Protein AF-A0A9E3EPJ9-F1 (afdb_monomer)

Nearest PDB structures (foldseek):
  2o0t-assembly2_D  TM=9.975E-01  e=9.658E-04  Mycobacterium tuberculosis H37Rv
  1tuf-assembly1_A  TM=9.303E-01  e=5.246E-03  Methanocaldococcus jannaschii
  5x7m-assembly1_A  TM=9.954E-01  e=1.265E-02  Corynebacterium glutamicum ATCC 13032
  1knw-assembly1_A  TM=9.090E-01  e=1.549E-02  Escherichia coli
  7ru7-assembly1_A-2  TM=8.122E-01  e=4.272E-01  Niallia circulans

Secondary structure (DSSP, 8-state):
-TT--S-SS----TT--TT-----TTTTTTHHHH---GGGPPPPPEEEEETTEEEEEEPPP-HHHHTTT---

Sequence (72 aa):
EAGDEIARDVELPVDLHPGDLLAVACTGAYHHSMASNYNMIGRPPLVAVKDGRARELVRRETTADLLARDLG

Mean predicted aligned error: 3.23 Å

Structure (mmCIF, N/CA/C/O backbone):
data_AF-A0A9E3EPJ9-F1
#
_entry.id   AF-A0A9E3EPJ9-F1
#
loop_
_atom_site.group_PDB
_atom_site.id
_atom_site.type_symbol
_atom_site.label_atom_id
_atom_site.label_alt_id
_atom_site.label_comp_id
_atom_site.label_asym_id
_atom_site.label_entity_id
_atom_site.label_seq_id
_atom_site.pdbx_PDB_ins_code
_atom_site.Cartn_x
_atom_site.Cartn_y
_atom_site.Cartn_z
_atom_site.occupancy
_atom_site.B_iso_or_equiv
_atom_site.auth_seq_id
_atom_site.auth_comp_id
_atom_site.auth_asym_id
_atom_site.auth_atom_id
_atom_site.pdbx_PDB_model_num
ATOM 1 N N . GLU A 1 1 ? 10.345 13.435 -3.587 1.00 72.06 1 GLU A N 1
ATOM 2 C CA . GLU A 1 1 ? 11.700 13.231 -3.029 1.00 72.06 1 GLU A CA 1
ATOM 3 C C . GLU A 1 1 ? 12.440 12.272 -3.954 1.00 72.06 1 GLU A C 1
ATOM 5 O O . GLU A 1 1 ? 11.786 11.403 -4.509 1.00 72.06 1 GLU A O 1
ATOM 10 N N . ALA A 1 2 ? 13.746 12.430 -4.187 1.00 74.56 2 ALA A N 1
ATOM 11 C CA . ALA A 1 2 ? 14.467 11.614 -5.180 1.00 74.56 2 ALA A CA 1
ATOM 12 C C . ALA A 1 2 ? 14.565 10.112 -4.819 1.00 74.56 2 ALA A C 1
ATOM 14 O O . ALA A 1 2 ? 15.022 9.326 -5.640 1.00 74.56 2 ALA A O 1
ATOM 15 N N . GLY A 1 3 ? 14.148 9.723 -3.607 1.00 87.75 3 GLY A N 1
ATOM 16 C CA . GLY A 1 3 ? 14.100 8.336 -3.135 1.00 87.75 3 GLY A CA 1
ATOM 17 C C . GLY A 1 3 ? 12.695 7.734 -3.029 1.00 87.75 3 GLY A C 1
ATOM 18 O O . GLY A 1 3 ? 12.564 6.656 -2.458 1.00 87.75 3 GLY A O 1
ATOM 19 N N . ASP A 1 4 ? 11.657 8.413 -3.527 1.00 93.81 4 ASP A N 1
ATOM 20 C CA . ASP A 1 4 ? 10.297 7.859 -3.567 1.00 93.81 4 ASP A CA 1
ATOM 21 C C . ASP A 1 4 ? 10.164 6.892 -4.752 1.00 93.81 4 ASP A C 1
ATOM 23 O O . ASP A 1 4 ? 9.781 7.263 -5.861 1.00 93.81 4 ASP A O 1
ATOM 27 N N . GLU A 1 5 ? 10.596 5.657 -4.523 1.00 94.88 5 GLU A N 1
ATOM 28 C CA . GLU A 1 5 ? 10.700 4.608 -5.526 1.00 94.88 5 GLU A CA 1
ATOM 29 C C . GLU A 1 5 ? 10.257 3.270 -4.922 1.00 94.88 5 GLU A C 1
ATOM 31 O O . GLU A 1 5 ? 10.744 2.849 -3.873 1.00 94.88 5 GLU A O 1
ATOM 36 N N . ILE A 1 6 ? 9.321 2.594 -5.593 1.00 94.56 6 ILE A N 1
ATOM 37 C CA . ILE A 1 6 ? 8.715 1.348 -5.097 1.00 94.56 6 ILE A CA 1
ATOM 38 C C . ILE A 1 6 ? 9.564 0.123 -5.467 1.00 94.56 6 ILE A C 1
ATOM 40 O O . ILE A 1 6 ? 9.697 -0.800 -4.665 1.00 94.56 6 ILE A O 1
ATOM 44 N N . ALA A 1 7 ? 10.119 0.096 -6.681 1.00 95.00 7 ALA A N 1
ATOM 45 C CA . ALA A 1 7 ? 10.960 -0.987 -7.179 1.00 95.00 7 ALA A CA 1
ATOM 46 C C . ALA A 1 7 ? 11.875 -0.492 -8.310 1.00 95.00 7 ALA A C 1
ATOM 48 O O . ALA A 1 7 ? 11.486 0.380 -9.087 1.00 95.00 7 ALA A O 1
ATOM 49 N N . ARG A 1 8 ? 13.069 -1.085 -8.412 1.00 95.06 8 ARG A N 1
ATOM 50 C CA . ARG A 1 8 ? 14.046 -0.860 -9.491 1.00 95.06 8 ARG A CA 1
ATOM 51 C C . ARG A 1 8 ? 14.137 -2.067 -10.397 1.00 95.06 8 ARG A C 1
ATOM 53 O O . ARG A 1 8 ? 13.877 -3.181 -9.951 1.00 95.06 8 ARG A O 1
ATOM 60 N N . ASP A 1 9 ? 14.554 -1.817 -11.635 1.00 95.56 9 ASP A N 1
ATOM 61 C CA . ASP A 1 9 ? 14.911 -2.856 -12.605 1.00 95.56 9 ASP A CA 1
ATOM 62 C C . ASP A 1 9 ? 13.778 -3.877 -12.839 1.00 95.56 9 ASP A C 1
ATOM 64 O O . ASP A 1 9 ? 14.011 -5.073 -13.000 1.00 95.56 9 ASP A O 1
ATOM 68 N N . VAL A 1 10 ? 12.529 -3.395 -12.834 1.00 95.81 10 VAL A N 1
ATOM 69 C CA . VAL A 1 10 ? 11.332 -4.209 -13.084 1.00 95.81 10 VAL A CA 1
ATOM 70 C C . VAL A 1 10 ? 10.995 -4.184 -14.569 1.00 95.81 10 VAL A C 1
ATOM 72 O O . VAL A 1 10 ? 10.744 -3.121 -15.138 1.00 95.81 10 VAL A O 1
ATOM 75 N N . GLU A 1 11 ? 10.938 -5.360 -15.188 1.00 96.81 11 GLU A N 1
ATOM 76 C CA . GLU A 1 11 ? 10.410 -5.514 -16.542 1.00 96.81 11 GLU A CA 1
ATOM 77 C C . GLU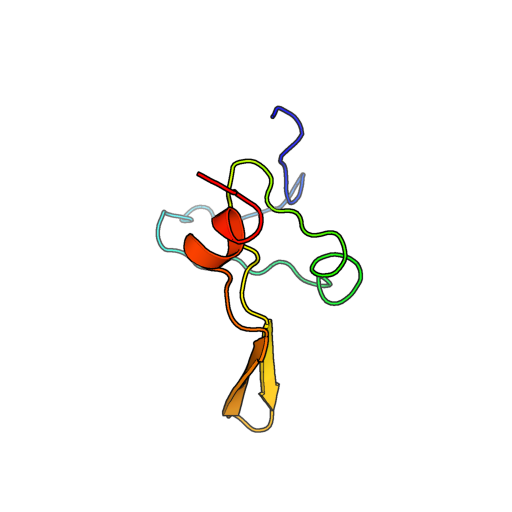 A 1 11 ? 8.884 -5.360 -16.536 1.00 96.81 11 GLU A C 1
ATOM 79 O O . GLU A 1 11 ? 8.178 -6.011 -15.762 1.00 96.81 11 GLU A O 1
ATOM 84 N N . LEU A 1 12 ? 8.371 -4.496 -17.411 1.00 96.50 12 LEU A N 1
ATOM 85 C CA . LEU A 1 12 ? 6.943 -4.234 -17.573 1.00 96.50 12 LEU A CA 1
ATOM 86 C C . LEU A 1 12 ? 6.528 -4.461 -19.035 1.00 96.50 12 LEU A C 1
ATOM 88 O O . LEU A 1 12 ? 7.365 -4.317 -19.932 1.00 96.50 12 LEU A O 1
ATOM 92 N N . PRO A 1 13 ? 5.253 -4.805 -19.298 1.00 97.25 13 PRO A N 1
ATOM 93 C CA . PRO A 1 13 ? 4.730 -4.901 -20.658 1.00 97.25 13 PRO A CA 1
ATOM 94 C C . PRO A 1 13 ? 4.950 -3.610 -21.458 1.00 97.25 13 PRO A C 1
ATOM 96 O O . PRO A 1 13 ? 4.859 -2.506 -20.921 1.00 97.25 13 PRO A O 1
ATOM 99 N N . VAL A 1 14 ? 5.225 -3.749 -22.757 1.00 97.31 14 VAL A N 1
ATOM 100 C CA . VAL A 1 14 ? 5.531 -2.614 -23.653 1.00 97.31 14 VAL A CA 1
ATOM 101 C C . VAL A 1 14 ? 4.330 -1.706 -23.925 1.00 97.31 14 VAL A C 1
ATOM 103 O O . VAL A 1 14 ? 4.501 -0.584 -24.394 1.00 97.31 14 VAL A O 1
ATOM 106 N N . ASP A 1 15 ? 3.125 -2.198 -23.662 1.00 97.69 15 ASP A N 1
ATOM 107 C CA . ASP A 1 15 ? 1.845 -1.525 -23.857 1.00 97.69 15 ASP A CA 1
ATOM 108 C C . ASP A 1 15 ? 1.257 -0.945 -22.560 1.00 97.69 15 ASP A C 1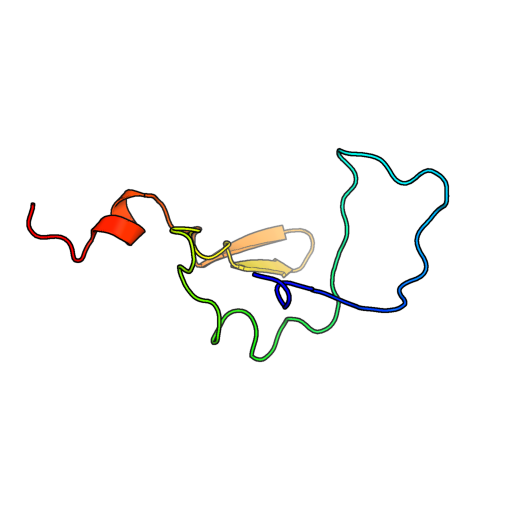
ATOM 110 O O . ASP A 1 15 ? 0.119 -0.481 -22.576 1.00 97.69 15 ASP A O 1
ATOM 114 N N . LEU A 1 16 ? 2.028 -0.922 -21.463 1.00 97.62 16 LEU A N 1
ATOM 115 C CA . LEU A 1 16 ? 1.620 -0.328 -20.188 1.00 97.62 16 LEU A CA 1
ATOM 116 C C . LEU A 1 16 ? 1.134 1.116 -20.373 1.00 97.62 16 LEU A C 1
ATOM 118 O O . LEU A 1 16 ? 1.831 1.958 -20.950 1.00 97.62 16 LEU A O 1
ATOM 122 N N . HIS A 1 17 ? -0.032 1.429 -19.813 1.00 97.75 17 HIS A N 1
ATOM 123 C CA . HIS A 1 17 ? -0.634 2.748 -19.935 1.00 97.75 17 HIS A CA 1
ATOM 124 C C . HIS A 1 17 ? -1.354 3.202 -18.652 1.00 97.75 17 HIS A C 1
ATOM 126 O O . HIS A 1 17 ? -1.679 2.406 -17.768 1.00 97.75 17 HIS A O 1
ATOM 132 N N . PRO A 1 18 ? -1.644 4.511 -18.509 1.00 98.19 18 PRO A N 1
ATOM 133 C CA . PRO A 1 18 ? -2.453 5.003 -17.400 1.00 98.19 18 PRO A CA 1
ATOM 134 C C . PRO A 1 18 ? -3.801 4.276 -17.315 1.00 98.19 18 PRO A C 1
ATOM 136 O O . PRO A 1 18 ? -4.484 4.106 -18.324 1.00 98.19 18 PRO A O 1
ATOM 139 N N .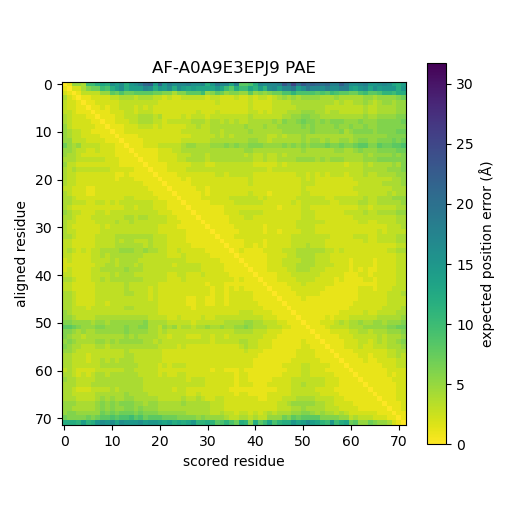 GLY A 1 19 ? -4.185 3.872 -16.105 1.00 97.44 19 GLY A N 1
ATOM 140 C CA . GLY A 1 19 ? -5.396 3.085 -15.848 1.00 97.44 19 GLY A CA 1
ATOM 141 C C . GLY A 1 19 ? -5.134 1.603 -15.570 1.00 97.44 19 GLY A C 1
ATOM 142 O O . GLY A 1 19 ? -6.003 0.955 -14.989 1.00 97.44 19 GLY A O 1
ATOM 143 N N . ASP A 1 20 ? -3.945 1.092 -15.899 1.00 98.06 20 ASP A N 1
ATOM 144 C CA . ASP A 1 20 ? -3.550 -0.275 -15.560 1.00 98.06 20 ASP A CA 1
ATOM 145 C C . ASP A 1 20 ? -3.358 -0.473 -14.051 1.00 98.06 20 ASP A C 1
ATOM 147 O O . ASP A 1 20 ? -3.035 0.453 -13.299 1.00 98.06 20 ASP A O 1
ATOM 151 N N . LEU A 1 21 ? -3.549 -1.716 -13.602 1.00 97.75 21 LEU A N 1
ATOM 152 C CA . LEU A 1 21 ? -3.364 -2.114 -12.210 1.00 97.75 21 LEU A CA 1
ATOM 153 C C . LEU A 1 21 ? -2.066 -2.902 -12.052 1.00 97.75 21 LEU A C 1
ATOM 155 O O . LEU A 1 21 ? -1.910 -3.986 -12.610 1.00 97.75 21 LEU A O 1
ATOM 159 N N . LEU A 1 22 ? -1.167 -2.380 -11.220 1.00 96.75 22 LEU A N 1
ATOM 160 C CA . LEU A 1 22 ? 0.056 -3.060 -10.803 1.00 96.75 22 LEU A CA 1
ATOM 161 C C . LEU A 1 22 ? -0.085 -3.564 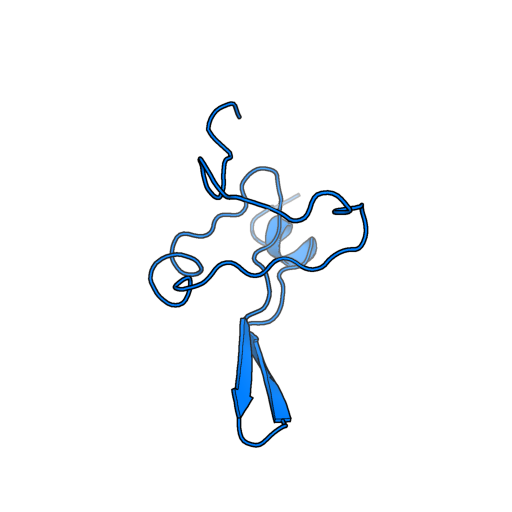-9.364 1.00 96.75 22 LEU A C 1
ATOM 163 O O . LEU A 1 22 ? -0.672 -2.895 -8.511 1.00 96.75 22 LEU A O 1
ATOM 167 N N . ALA A 1 23 ? 0.482 -4.736 -9.085 1.00 96.88 23 ALA A N 1
ATOM 168 C CA . ALA A 1 23 ? 0.514 -5.322 -7.750 1.00 96.88 23 ALA A CA 1
ATOM 169 C C . ALA A 1 23 ? 1.960 -5.540 -7.300 1.00 96.88 23 ALA A C 1
ATOM 171 O O . ALA A 1 23 ? 2.756 -6.150 -8.010 1.00 96.88 23 ALA A O 1
ATOM 172 N N . VAL A 1 24 ? 2.281 -5.081 -6.090 1.00 97.44 24 VAL A N 1
ATOM 173 C CA . VAL A 1 24 ? 3.577 -5.330 -5.448 1.00 97.44 24 VAL A CA 1
ATOM 174 C C . VAL A 1 24 ? 3.421 -6.514 -4.501 1.00 97.44 24 VAL A C 1
ATOM 176 O O . VAL A 1 24 ? 2.627 -6.470 -3.557 1.00 97.44 24 VAL A O 1
ATOM 179 N N . ALA A 1 25 ? 4.157 -7.590 -4.768 1.00 96.38 25 ALA A N 1
ATOM 180 C CA . ALA A 1 25 ? 4.134 -8.786 -3.935 1.00 96.38 25 ALA A CA 1
ATOM 181 C C . ALA A 1 25 ? 4.828 -8.550 -2.581 1.00 96.38 25 ALA A C 1
ATOM 183 O O . ALA A 1 25 ? 5.597 -7.610 -2.405 1.00 96.38 25 ALA A O 1
ATOM 184 N N . CYS A 1 26 ? 4.576 -9.442 -1.620 1.00 96.81 26 CYS A N 1
ATOM 185 C CA . CYS A 1 26 ? 5.289 -9.489 -0.335 1.00 96.81 26 CYS A CA 1
ATOM 186 C C . CYS A 1 26 ? 5.176 -8.227 0.548 1.00 96.81 26 CYS A C 1
ATOM 188 O O . CYS A 1 26 ? 5.973 -8.039 1.464 1.00 96.81 26 CYS A O 1
ATOM 190 N N . THR A 1 27 ? 4.136 -7.411 0.366 1.00 97.44 27 THR A N 1
ATOM 191 C CA . THR A 1 27 ? 3.888 -6.201 1.174 1.00 97.44 27 THR A CA 1
ATOM 192 C C . THR A 1 27 ? 3.163 -6.462 2.505 1.00 97.44 27 THR A C 1
ATOM 194 O O . THR A 1 27 ? 2.812 -5.533 3.229 1.00 97.44 27 THR A O 1
ATOM 197 N N . GLY A 1 28 ? 2.950 -7.732 2.873 1.00 96.62 28 GLY A N 1
ATOM 198 C CA . GLY A 1 28 ? 2.209 -8.119 4.082 1.00 96.62 28 GLY A CA 1
ATOM 199 C C . GLY A 1 28 ? 2.933 -7.832 5.403 1.00 96.62 28 GLY A C 1
ATOM 200 O O . GLY A 1 28 ? 2.285 -7.712 6.440 1.00 96.62 28 GLY A O 1
ATOM 201 N N . ALA A 1 29 ? 4.260 -7.694 5.378 1.00 97.81 29 ALA A N 1
ATOM 202 C CA . ALA A 1 29 ? 5.070 -7.352 6.543 1.00 97.81 29 ALA A CA 1
ATOM 203 C C . ALA A 1 29 ? 5.722 -5.978 6.356 1.00 97.81 29 ALA A C 1
ATOM 205 O O . ALA A 1 29 ? 6.136 -5.624 5.254 1.00 97.81 29 ALA A O 1
ATOM 206 N N . TYR A 1 30 ? 5.815 -5.210 7.442 1.00 96.88 30 TYR A N 1
ATOM 207 C CA . TYR A 1 30 ? 6.506 -3.918 7.552 1.00 96.88 30 TYR A CA 1
ATOM 208 C C . TYR A 1 30 ? 5.976 -2.745 6.707 1.00 96.88 30 TYR A C 1
ATOM 210 O O . TYR A 1 30 ? 6.188 -1.607 7.101 1.00 96.88 30 TYR A O 1
ATOM 218 N N . HIS A 1 31 ? 5.212 -2.962 5.635 1.00 97.31 31 HIS A N 1
ATOM 219 C CA . HIS A 1 31 ? 4.749 -1.871 4.768 1.00 97.31 31 HIS A CA 1
ATOM 220 C C . HIS A 1 31 ? 3.670 -1.025 5.448 1.00 97.31 31 HIS A C 1
ATOM 222 O O . HIS A 1 31 ? 3.894 0.140 5.766 1.00 97.31 31 HIS A O 1
ATOM 228 N N . HIS A 1 32 ? 2.509 -1.611 5.755 1.00 96.69 32 HIS A N 1
ATOM 229 C CA . HIS A 1 32 ? 1.427 -0.854 6.390 1.00 96.69 32 HIS A CA 1
ATOM 230 C C . HIS A 1 32 ? 1.813 -0.343 7.792 1.00 96.69 32 HIS A C 1
ATOM 232 O O . HIS A 1 32 ? 1.402 0.747 8.191 1.00 96.69 32 HIS A O 1
ATOM 238 N N . SER A 1 33 ? 2.632 -1.094 8.540 1.00 95.88 33 SER A N 1
ATOM 239 C CA . SER A 1 33 ? 3.103 -0.672 9.866 1.00 95.88 33 SER A CA 1
ATOM 240 C C . SER A 1 33 ? 4.077 0.506 9.809 1.00 95.88 33 SER A C 1
ATOM 242 O O . SER A 1 33 ? 4.056 1.332 10.715 1.00 95.88 33 SER A O 1
AT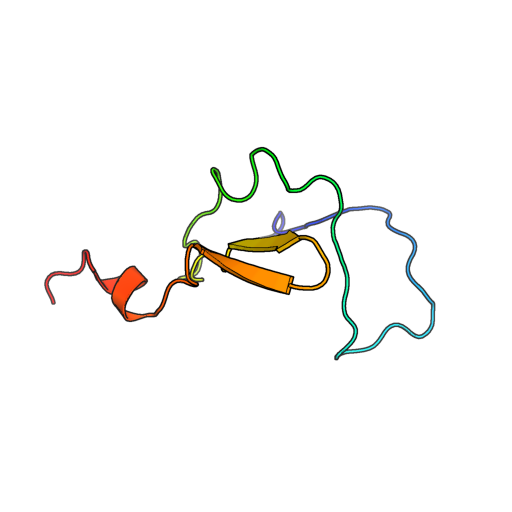OM 244 N N . MET A 1 34 ? 4.903 0.605 8.762 1.00 97.19 34 MET A N 1
ATOM 245 C CA . MET A 1 34 ? 5.840 1.721 8.570 1.00 97.19 34 MET A CA 1
ATOM 246 C C . MET A 1 34 ? 5.277 2.842 7.691 1.00 97.19 34 MET A C 1
ATOM 248 O O . MET A 1 34 ? 5.953 3.850 7.499 1.00 97.19 34 MET A O 1
ATOM 252 N N . ALA A 1 35 ? 4.053 2.701 7.173 1.00 96.88 35 ALA A N 1
ATOM 253 C CA . ALA A 1 35 ? 3.410 3.751 6.395 1.00 96.88 35 ALA A CA 1
ATOM 254 C C . ALA A 1 35 ? 3.349 5.064 7.195 1.00 96.88 35 ALA A C 1
ATOM 256 O O . ALA A 1 35 ? 3.288 5.068 8.428 1.00 96.88 35 ALA A O 1
ATOM 257 N N . SER A 1 36 ? 3.360 6.186 6.486 1.00 96.19 36 SER A N 1
ATOM 258 C CA . SER A 1 36 ? 3.302 7.528 7.059 1.00 96.19 36 SER A CA 1
ATOM 259 C C . SER A 1 36 ? 2.290 8.379 6.300 1.00 96.19 36 SER A C 1
ATOM 261 O O . SER A 1 36 ? 1.829 7.987 5.230 1.00 96.19 36 SER A O 1
ATOM 263 N N . ASN A 1 37 ? 1.978 9.554 6.845 1.00 97.06 37 ASN A N 1
ATOM 264 C CA . ASN A 1 37 ? 1.172 10.568 6.169 1.00 97.06 37 ASN A CA 1
ATOM 265 C C . ASN A 1 37 ? 2.028 11.629 5.471 1.00 97.06 37 ASN A C 1
ATOM 267 O O . ASN A 1 37 ? 1.643 12.797 5.387 1.00 97.06 37 ASN A O 1
ATOM 271 N N . TYR A 1 38 ? 3.220 11.239 5.010 1.00 96.56 38 TYR A N 1
ATOM 272 C CA . TYR A 1 38 ? 4.097 12.123 4.252 1.00 96.56 38 TYR A CA 1
ATOM 273 C C . TYR A 1 38 ? 3.346 12.712 3.047 1.00 96.56 38 TYR A C 1
ATOM 275 O O . TYR A 1 38 ? 2.544 12.032 2.406 1.00 96.56 38 TYR A O 1
ATOM 283 N N . ASN A 1 39 ? 3.551 14.006 2.788 1.00 96.31 39 ASN A N 1
ATOM 284 C CA . ASN A 1 39 ? 2.798 14.796 1.804 1.00 96.31 39 ASN A CA 1
ATOM 285 C C . ASN A 1 39 ? 1.271 14.821 2.007 1.00 96.31 39 ASN A C 1
ATOM 287 O O . ASN A 1 39 ? 0.532 15.020 1.046 1.00 96.31 39 ASN A O 1
ATOM 291 N N . MET A 1 40 ? 0.787 14.641 3.243 1.00 96.31 40 MET A N 1
ATOM 292 C CA . MET A 1 40 ? -0.648 14.592 3.565 1.00 96.31 40 MET A CA 1
ATOM 293 C C . MET A 1 40 ? -1.397 13.492 2.798 1.00 96.31 40 MET A C 1
ATOM 295 O O . MET A 1 40 ? -2.581 13.619 2.486 1.00 96.31 40 MET A O 1
ATOM 299 N N . ILE A 1 41 ? -0.711 12.390 2.490 1.00 97.31 41 ILE A N 1
ATOM 300 C CA . ILE A 1 41 ? -1.325 11.221 1.865 1.00 97.31 41 ILE A CA 1
ATOM 301 C C . ILE A 1 41 ? -1.851 10.303 2.973 1.00 97.31 41 ILE A C 1
ATOM 303 O O . ILE A 1 41 ? -1.111 9.878 3.857 1.00 97.31 41 ILE A O 1
ATOM 307 N N . GLY A 1 42 ? -3.151 10.008 2.952 1.00 97.25 42 GLY A N 1
ATOM 308 C CA . GLY A 1 42 ? -3.769 9.069 3.890 1.00 97.25 42 GLY A CA 1
ATOM 309 C C . GLY A 1 42 ? -3.304 7.631 3.652 1.00 97.25 42 GLY A C 1
ATOM 310 O O . GLY A 1 42 ? -3.129 7.210 2.504 1.00 97.25 42 GLY A O 1
ATOM 311 N N . ARG A 1 43 ? -3.153 6.850 4.726 1.00 97.62 43 ARG A N 1
ATOM 312 C CA . ARG A 1 43 ? -2.858 5.416 4.640 1.00 97.62 43 ARG A CA 1
ATOM 313 C C . ARG A 1 43 ? -3.930 4.688 3.813 1.00 97.62 43 ARG A C 1
ATOM 315 O O . ARG A 1 43 ? -5.127 4.991 3.936 1.00 97.62 43 ARG A O 1
ATOM 322 N N . PRO A 1 44 ? -3.528 3.724 2.965 1.00 97.25 44 PRO A N 1
ATOM 323 C CA . PRO A 1 44 ? -4.466 2.936 2.177 1.00 97.25 44 PRO A CA 1
ATOM 324 C C . PRO A 1 44 ? -5.283 1.986 3.070 1.00 97.25 44 PRO A C 1
ATOM 326 O O . PRO A 1 44 ? -4.838 1.635 4.162 1.00 97.25 44 PRO A O 1
ATOM 329 N N . PRO A 1 45 ? -6.460 1.531 2.607 1.00 97.94 45 PRO A N 1
ATOM 330 C CA . PRO A 1 45 ? -7.221 0.516 3.321 1.00 97.94 45 PRO A CA 1
ATOM 331 C C . PRO A 1 45 ? -6.510 -0.844 3.281 1.00 97.94 45 PRO A C 1
ATOM 333 O O . PRO A 1 45 ? -5.796 -1.160 2.327 1.00 97.94 45 PRO A O 1
ATOM 336 N N . LEU A 1 46 ? -6.776 -1.688 4.280 1.00 98.19 46 LEU A N 1
ATOM 337 C CA . LEU A 1 46 ? -6.408 -3.106 4.262 1.00 98.19 46 LEU A CA 1
ATOM 338 C C . LEU A 1 46 ? -7.654 -3.949 4.036 1.00 98.19 46 LEU A C 1
ATOM 340 O O . LEU A 1 46 ? -8.619 -3.844 4.789 1.00 98.19 46 LEU A O 1
ATOM 344 N N . VAL A 1 47 ? -7.619 -4.827 3.038 1.00 98.31 47 VAL A N 1
ATOM 345 C CA . VAL A 1 47 ? -8.738 -5.704 2.676 1.00 98.31 47 VAL A CA 1
ATOM 346 C C . VAL A 1 47 ? -8.301 -7.158 2.802 1.00 98.31 47 VAL A C 1
ATOM 348 O O . VAL A 1 47 ? -7.267 -7.552 2.269 1.00 98.31 47 VAL A O 1
ATOM 351 N N . ALA A 1 48 ? -9.101 -7.966 3.493 1.00 98.19 48 ALA A N 1
ATOM 352 C CA . ALA A 1 48 ? -8.965 -9.415 3.486 1.00 98.19 48 ALA A CA 1
ATOM 353 C C . ALA A 1 48 ? -9.856 -10.016 2.405 1.00 98.19 48 ALA A C 1
ATOM 355 O O . ALA A 1 48 ? -11.021 -9.636 2.277 1.00 98.19 48 ALA A O 1
ATOM 356 N N . VAL 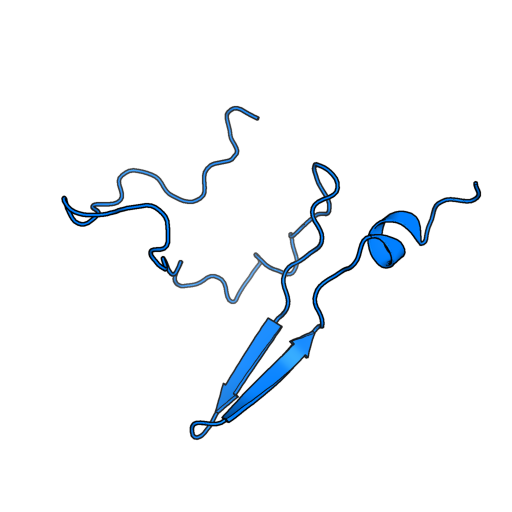A 1 49 ? -9.328 -11.005 1.689 1.00 98.19 49 VAL A N 1
ATOM 357 C CA . VAL A 1 49 ? -10.093 -11.822 0.747 1.00 98.19 49 VAL A CA 1
ATOM 358 C C . VAL A 1 49 ? -10.039 -13.270 1.208 1.00 98.19 49 VAL A C 1
ATOM 360 O O . VAL A 1 49 ? -8.961 -13.814 1.443 1.00 98.19 49 VAL A O 1
ATOM 363 N N . LYS A 1 50 ? -11.206 -13.892 1.363 1.00 98.25 50 LYS A N 1
ATOM 364 C CA . LYS A 1 50 ? -11.335 -15.307 1.712 1.00 98.25 50 LYS A CA 1
ATOM 365 C C . LYS A 1 50 ? -12.601 -15.872 1.079 1.00 98.25 50 LYS A C 1
ATOM 367 O O . LYS A 1 50 ? -13.647 -15.232 1.139 1.00 98.25 50 LYS A O 1
ATOM 372 N N . ASP A 1 51 ? -12.500 -17.054 0.475 1.00 98.00 51 ASP A N 1
ATOM 373 C CA . ASP A 1 51 ? -13.630 -17.778 -0.128 1.00 98.00 51 ASP A CA 1
ATOM 374 C C . ASP A 1 51 ? -14.448 -16.909 -1.110 1.00 98.00 51 ASP A C 1
ATOM 376 O O . ASP A 1 51 ? -15.676 -16.859 -1.064 1.00 98.00 51 ASP A O 1
ATOM 380 N N . GLY A 1 52 ? -13.753 -16.145 -1.963 1.00 97.88 52 GLY A N 1
ATOM 381 C CA . GLY A 1 52 ? -14.370 -15.244 -2.946 1.00 97.88 52 GLY A CA 1
ATOM 382 C C . GLY A 1 52 ? -15.028 -13.987 -2.359 1.00 97.88 52 GLY A C 1
ATOM 383 O O . GLY A 1 52 ? -15.654 -13.230 -3.097 1.00 97.88 52 GLY A O 1
ATOM 384 N N . ARG A 1 53 ? -14.90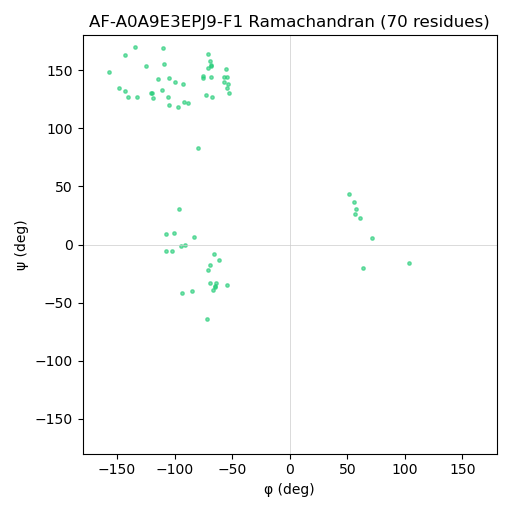1 -13.737 -1.049 1.00 98.25 53 ARG A N 1
ATOM 385 C CA . ARG A 1 53 ? -15.463 -12.560 -0.374 1.00 98.25 53 ARG A CA 1
ATOM 386 C C . ARG A 1 53 ? -14.365 -11.615 0.085 1.00 98.25 53 ARG A C 1
ATOM 388 O O . ARG A 1 53 ? -13.412 -12.040 0.735 1.00 98.25 53 ARG A O 1
ATOM 395 N N . ALA A 1 54 ? -14.546 -10.332 -0.206 1.00 98.25 54 ALA A N 1
ATOM 396 C CA . ALA A 1 54 ? -13.689 -9.257 0.271 1.00 98.25 54 ALA A CA 1
ATOM 397 C C . ALA A 1 54 ? -14.322 -8.557 1.482 1.00 98.25 54 ALA A C 1
ATOM 399 O O . ALA A 1 54 ? -15.531 -8.322 1.512 1.00 98.25 54 ALA A O 1
ATOM 400 N N . ARG A 1 55 ? -13.503 -8.207 2.475 1.00 98.06 55 ARG A N 1
ATOM 401 C CA . ARG A 1 55 ? -13.906 -7.394 3.627 1.00 98.06 55 ARG A CA 1
ATOM 402 C C . ARG A 1 55 ? -12.779 -6.455 4.026 1.00 98.06 55 ARG A C 1
ATOM 404 O O . ARG A 1 55 ? -11.643 -6.887 4.205 1.00 98.06 55 ARG A O 1
ATOM 411 N N . GLU A 1 56 ? -13.114 -5.191 4.232 1.00 97.94 56 GLU A N 1
ATOM 412 C CA . GLU A 1 56 ? -12.186 -4.210 4.783 1.00 97.94 56 GLU A CA 1
ATOM 413 C C . GLU A 1 56 ? -11.859 -4.554 6.248 1.00 97.94 56 GLU A C 1
ATOM 415 O O . GLU A 1 56 ? -12.740 -4.814 7.073 1.00 97.94 56 GLU A O 1
ATOM 420 N N . LEU A 1 57 ? -10.566 -4.642 6.548 1.00 98.00 57 LEU A N 1
ATO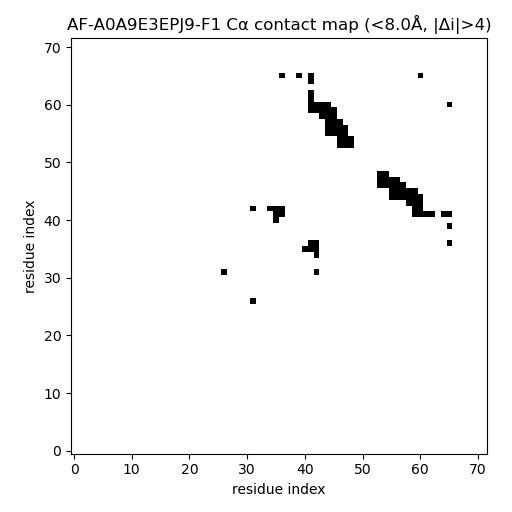M 421 C CA . LEU A 1 57 ? -10.020 -4.840 7.888 1.00 98.00 57 LEU A CA 1
ATOM 422 C C . LEU A 1 57 ? -9.682 -3.503 8.545 1.00 98.00 57 LEU A C 1
ATOM 424 O O . LEU A 1 57 ? -9.940 -3.321 9.731 1.00 98.00 57 LEU A O 1
ATOM 428 N N . VAL A 1 58 ? -9.097 -2.590 7.768 1.00 98.12 58 VAL A N 1
ATOM 429 C CA . VAL A 1 58 ? -8.729 -1.236 8.186 1.00 98.12 58 VAL A CA 1
ATOM 430 C C . VAL A 1 58 ? -9.212 -0.288 7.109 1.00 98.12 58 VAL A C 1
ATOM 432 O O . VAL A 1 58 ? -8.893 -0.494 5.936 1.00 98.12 58 VAL A O 1
ATOM 435 N N . ARG A 1 59 ? -9.976 0.731 7.509 1.00 97.94 59 ARG A N 1
ATOM 436 C CA . ARG A 1 59 ? -10.482 1.723 6.565 1.00 97.94 59 ARG A CA 1
ATOM 437 C C . ARG A 1 59 ? -9.385 2.642 6.049 1.00 97.94 59 ARG A C 1
ATOM 439 O O . ARG A 1 59 ? -8.438 2.934 6.775 1.00 97.94 59 ARG A O 1
ATOM 446 N N . ARG A 1 60 ? -9.561 3.161 4.834 1.00 98.00 60 ARG A N 1
ATOM 447 C CA . ARG A 1 60 ? -8.743 4.270 4.320 1.00 98.00 60 ARG A CA 1
ATOM 448 C C . ARG A 1 60 ? -8.830 5.482 5.259 1.00 98.00 60 ARG A C 1
ATOM 450 O O . ARG A 1 60 ? -9.901 5.791 5.793 1.00 98.00 60 ARG A O 1
ATOM 457 N N . GLU A 1 61 ? -7.719 6.195 5.403 1.00 98.50 61 GLU A N 1
ATOM 458 C CA . GLU A 1 61 ? -7.702 7.505 6.057 1.00 98.50 61 GLU A CA 1
ATOM 459 C C . GLU A 1 61 ? -8.273 8.609 5.157 1.00 98.50 61 GLU A C 1
ATOM 461 O O . GLU A 1 61 ? -8.104 8.636 3.938 1.00 98.50 61 GLU A O 1
ATOM 466 N N . THR A 1 62 ? -8.947 9.554 5.789 1.00 97.94 62 THR A N 1
ATOM 467 C CA . THR A 1 62 ? -9.595 10.712 5.180 1.00 97.94 62 THR A CA 1
ATOM 468 C C . THR A 1 62 ? -8.847 11.987 5.554 1.00 97.94 62 THR A C 1
ATOM 470 O O . THR A 1 62 ? -8.033 11.997 6.475 1.00 97.94 62 THR A O 1
ATOM 473 N N . THR A 1 63 ? -9.176 13.106 4.909 1.00 97.12 63 THR A N 1
ATOM 474 C CA . THR A 1 63 ? -8.663 14.423 5.317 1.00 97.12 63 THR A CA 1
ATOM 475 C C . THR A 1 63 ? -8.956 14.732 6.788 1.00 97.12 63 THR A C 1
ATOM 477 O O . THR A 1 63 ? -8.117 15.318 7.461 1.00 97.12 63 THR A O 1
ATOM 480 N N . ALA A 1 64 ? -10.100 14.289 7.320 1.00 97.25 64 ALA A N 1
ATOM 481 C CA . ALA A 1 64 ? -1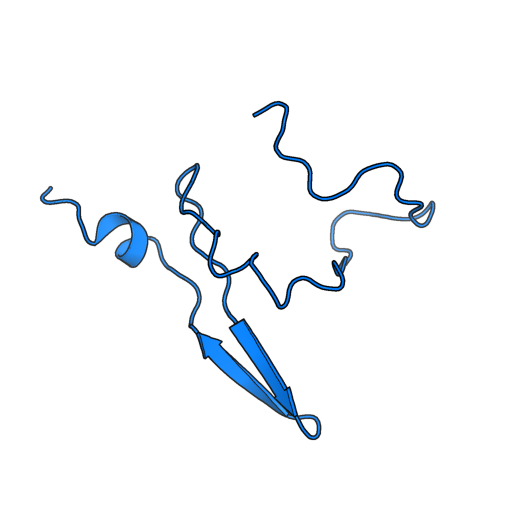0.422 14.465 8.734 1.00 97.25 64 ALA A CA 1
ATOM 482 C C . ALA A 1 64 ? -9.464 13.687 9.652 1.00 97.25 64 ALA A C 1
ATOM 484 O O . ALA A 1 64 ? -9.097 14.194 10.704 1.00 97.25 64 ALA A O 1
ATOM 485 N N . ASP A 1 65 ? -9.014 12.495 9.244 1.00 97.88 65 ASP A N 1
ATOM 486 C CA . ASP A 1 65 ? -8.023 11.724 10.006 1.00 97.88 65 ASP A CA 1
ATOM 487 C C . ASP A 1 65 ? -6.660 12.429 10.023 1.00 97.88 65 ASP A C 1
ATOM 489 O O . ASP A 1 65 ? -6.005 12.488 11.062 1.00 97.88 65 ASP A O 1
ATOM 493 N N . LEU A 1 66 ? -6.263 13.025 8.893 1.00 97.50 66 LEU A N 1
ATOM 494 C CA . LEU A 1 66 ? -5.016 13.792 8.780 1.00 97.50 66 LEU A CA 1
ATOM 495 C C . LEU A 1 66 ? -5.021 15.047 9.661 1.00 97.50 66 LEU A C 1
ATOM 497 O O . LEU A 1 66 ? -3.996 15.407 10.235 1.00 97.50 66 LEU A O 1
ATOM 501 N N . LEU A 1 67 ? -6.181 15.693 9.784 1.00 96.94 67 LEU A N 1
ATOM 502 C CA . LEU A 1 67 ? -6.371 16.914 10.568 1.00 96.94 67 LEU A CA 1
ATOM 503 C C . LEU A 1 67 ? -6.784 16.644 12.018 1.00 96.94 67 LEU A C 1
ATOM 505 O O . LEU A 1 67 ? -6.931 17.582 12.792 1.00 96.94 67 LEU A O 1
ATOM 509 N N . ALA A 1 68 ? -6.942 15.382 12.427 1.00 97.12 68 ALA A N 1
ATOM 510 C CA . ALA A 1 68 ? -7.496 15.025 13.737 1.00 97.12 68 ALA A CA 1
ATOM 511 C C . ALA A 1 68 ? -6.671 15.532 14.936 1.00 97.12 68 ALA A C 1
ATOM 513 O O . ALA A 1 68 ? -7.132 15.476 16.075 1.00 97.12 68 ALA A O 1
ATOM 514 N N . ARG A 1 69 ? -5.434 15.977 14.694 1.00 95.19 69 ARG A N 1
ATOM 515 C CA . ARG A 1 69 ? -4.513 16.510 15.708 1.00 95.19 69 ARG A CA 1
ATOM 516 C C . ARG A 1 69 ? -4.326 18.023 15.626 1.00 95.19 69 ARG A C 1
ATOM 518 O O . ARG A 1 69 ? -3.613 18.571 16.463 1.00 95.19 69 ARG A O 1
ATOM 525 N N . ASP A 1 70 ? -4.902 18.661 14.616 1.00 94.25 70 ASP A N 1
ATOM 526 C CA . ASP A 1 70 ? -4.889 20.109 14.465 1.00 94.25 70 ASP A CA 1
ATOM 527 C C . ASP A 1 70 ? -5.881 20.739 15.461 1.00 94.25 70 ASP A C 1
ATOM 529 O O . ASP A 1 70 ? -6.926 20.157 15.757 1.00 94.25 70 ASP A O 1
ATOM 533 N N . LEU A 1 71 ? -5.540 21.902 16.015 1.00 95.31 71 LEU A N 1
ATOM 534 C CA . LEU A 1 71 ? -6.385 22.645 16.958 1.00 95.31 71 LEU A CA 1
ATOM 535 C C . LEU A 1 71 ? -7.107 23.834 16.305 1.00 95.31 71 LEU A C 1
ATOM 537 O O . LEU A 1 71 ? -7.957 24.437 16.966 1.00 95.31 71 LEU A O 1
ATOM 541 N N . GLY A 1 72 ? -6.818 24.125 15.030 1.00 81.44 72 GLY A N 1
ATOM 542 C CA . GLY A 1 72 ? -7.344 25.280 14.298 1.00 81.44 72 GLY A CA 1
ATOM 543 C C . GLY A 1 72 ? -6.314 26.383 14.106 1.00 81.44 72 GLY A C 1
ATOM 544 O O . GLY A 1 72 ? -5.669 26.779 15.104 1.00 81.44 72 GLY A O 1
#

Radius of gyration: 15.92 Å; Cα contacts (8 Å, |Δi|>4): 44; chains: 1; bounding box: 30×43×41 Å

pLDDT: mean 96.06, std 4.52, range [72.06, 98.5]

Foldseek 3Di:
DVPPDDDPPDDDDPPDDPPDDDDDPPCPPPNQVVDDCVVPAWRDWDWDDDPNDIDTPGHTDDSCNSCVPPPD

Solvent-accessible surface area (backbone atoms only — not comparable to full-atom values): 5204 Å² total; per-residue (Å²): 115,101,77,81,70,93,78,76,95,74,90,70,70,95,79,72,56,96,88,69,88,85,83,78,80,85,54,91,63,69,46,78,82,66,58,64,56,68,94,78,38,57,52,74,57,41,70,48,75,57,95,94,40,78,44,78,76,40,77,57,50,47,74,66,64,75,46,67,81,62,89,127